Protein AF-A0A3D2S985-F1 (afdb_monomer_lite)

Structure (mmCIF, N/CA/C/O backbone):
data_AF-A0A3D2S985-F1
#
_entry.id   AF-A0A3D2S985-F1
#
loop_
_atom_site.group_PDB
_atom_site.id
_atom_site.type_symbol
_atom_site.label_atom_id
_atom_site.label_alt_id
_atom_site.label_comp_id
_atom_site.label_asym_id
_atom_site.label_entity_id
_atom_site.label_seq_id
_atom_site.pdbx_PDB_ins_code
_atom_site.Cartn_x
_atom_site.Cartn_y
_atom_site.Cartn_z
_atom_site.occupancy
_atom_site.B_iso_or_equiv
_atom_site.auth_seq_id
_atom_site.auth_comp_id
_atom_site.auth_asym_id
_atom_site.auth_atom_id
_atom_site.pdbx_PDB_model_num
ATOM 1 N N . MET A 1 1 ? 17.805 -15.187 -17.683 1.00 70.38 1 MET A N 1
ATOM 2 C CA . MET A 1 1 ? 17.273 -13.907 -17.168 1.00 70.38 1 MET A CA 1
ATOM 3 C C . MET A 1 1 ? 18.210 -12.786 -17.599 1.00 70.38 1 MET A C 1
ATOM 5 O O . MET A 1 1 ? 19.407 -12.930 -17.389 1.00 70.38 1 MET A O 1
ATOM 9 N N . ASN A 1 2 ? 17.715 -11.729 -18.244 1.00 95.81 2 ASN A N 1
ATOM 10 C CA . ASN A 1 2 ? 18.547 -10.597 -18.669 1.00 95.81 2 ASN A CA 1
ATOM 11 C C . ASN A 1 2 ? 18.611 -9.561 -17.532 1.00 95.81 2 ASN A C 1
ATOM 13 O O . ASN A 1 2 ? 17.568 -9.151 -17.029 1.00 95.81 2 ASN A O 1
ATOM 17 N N . ILE A 1 3 ? 19.815 -9.140 -17.130 1.00 96.81 3 ILE A N 1
ATOM 18 C CA . ILE A 1 3 ? 20.007 -8.211 -16.004 1.00 96.81 3 ILE A CA 1
ATOM 19 C C . ILE A 1 3 ? 19.308 -6.860 -16.217 1.00 96.81 3 ILE A C 1
A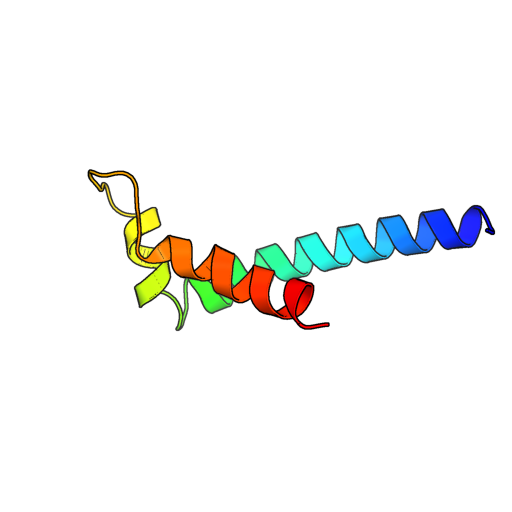TOM 21 O O . ILE A 1 3 ? 18.765 -6.299 -15.271 1.00 96.81 3 ILE A O 1
ATOM 25 N N . VAL A 1 4 ? 19.246 -6.377 -17.461 1.00 97.69 4 VAL A N 1
ATOM 26 C CA . VAL A 1 4 ? 18.559 -5.127 -17.812 1.00 97.69 4 VAL A CA 1
ATOM 27 C C . VAL A 1 4 ? 17.056 -5.272 -17.589 1.00 97.69 4 VAL A C 1
ATOM 29 O O . VAL A 1 4 ? 16.446 -4.407 -16.968 1.00 97.69 4 VAL A O 1
ATOM 32 N N . ILE A 1 5 ? 16.474 -6.397 -18.020 1.00 97.44 5 ILE A N 1
ATOM 33 C CA . ILE A 1 5 ? 15.054 -6.697 -17.784 1.00 97.44 5 ILE A CA 1
ATOM 34 C C . ILE A 1 5 ? 14.769 -6.762 -16.280 1.00 97.44 5 ILE A C 1
ATOM 36 O O . ILE A 1 5 ? 13.817 -6.140 -15.825 1.00 97.44 5 ILE A O 1
ATOM 40 N N . ASN A 1 6 ? 15.623 -7.424 -15.494 1.00 97.19 6 ASN A N 1
ATOM 41 C CA . ASN A 1 6 ? 15.436 -7.522 -14.043 1.00 97.19 6 ASN A CA 1
ATOM 42 C C . ASN A 1 6 ? 15.434 -6.152 -13.356 1.00 97.19 6 ASN A C 1
ATOM 44 O O . ASN A 1 6 ? 14.579 -5.893 -12.512 1.00 97.19 6 ASN A O 1
ATOM 48 N N . ILE A 1 7 ? 16.376 -5.276 -13.720 1.00 98.31 7 ILE A N 1
ATOM 49 C CA . ILE A 1 7 ? 16.466 -3.926 -13.148 1.00 98.31 7 ILE A CA 1
ATOM 50 C C . ILE A 1 7 ? 15.222 -3.113 -13.510 1.00 98.31 7 ILE A C 1
ATOM 52 O O . ILE A 1 7 ? 14.632 -2.484 -12.634 1.00 98.31 7 ILE A O 1
ATOM 56 N N . ILE A 1 8 ? 14.792 -3.155 -14.775 1.00 98.31 8 ILE A N 1
ATOM 57 C CA . ILE A 1 8 ? 13.596 -2.434 -15.227 1.00 98.31 8 ILE A CA 1
ATOM 58 C C . ILE A 1 8 ? 12.351 -2.945 -14.499 1.00 98.31 8 ILE A C 1
ATOM 60 O O . ILE A 1 8 ? 11.567 -2.138 -14.005 1.00 98.31 8 ILE A O 1
ATOM 64 N N . SER A 1 9 ? 12.180 -4.263 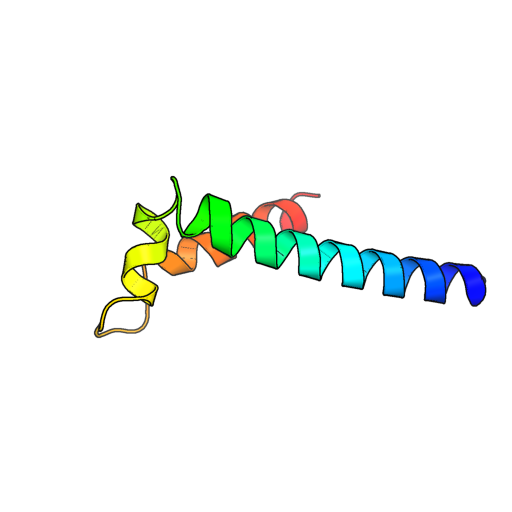-14.386 1.00 98.00 9 SER A N 1
ATOM 65 C CA . SER A 1 9 ? 11.052 -4.854 -13.666 1.00 98.00 9 SER A CA 1
ATOM 66 C C . SER A 1 9 ? 11.045 -4.456 -12.193 1.00 98.00 9 SER A C 1
ATOM 68 O O . SER A 1 9 ? 9.993 -4.092 -11.678 1.00 98.00 9 SER A O 1
ATOM 70 N N . PHE A 1 10 ? 12.202 -4.471 -11.527 1.00 97.81 10 PHE A N 1
ATOM 71 C CA . PHE A 1 10 ? 12.305 -4.067 -10.126 1.00 97.81 10 PHE A CA 1
ATOM 72 C C . PHE A 1 10 ? 11.950 -2.590 -9.928 1.00 97.81 10 PHE A C 1
ATOM 74 O O . PHE A 1 10 ? 11.075 -2.275 -9.126 1.00 97.81 10 PHE A O 1
ATOM 81 N N . VAL A 1 11 ? 12.588 -1.686 -10.679 1.00 98.50 11 VAL A N 1
ATOM 82 C CA . VAL A 1 11 ? 12.352 -0.239 -10.549 1.00 98.50 11 VAL A CA 1
ATOM 83 C C . VAL A 1 11 ? 10.916 0.113 -10.933 1.00 98.50 11 VAL A C 1
ATOM 85 O O . VAL A 1 11 ? 10.277 0.908 -10.247 1.00 98.50 11 VAL A O 1
ATOM 88 N N . GLY A 1 12 ? 10.387 -0.507 -11.991 1.00 98.56 12 GLY A N 1
ATOM 89 C CA . GLY A 1 12 ? 9.004 -0.322 -12.420 1.00 98.56 12 GLY A CA 1
ATOM 90 C C . GLY A 1 12 ? 8.000 -0.785 -11.366 1.00 98.56 12 GLY A C 1
ATOM 91 O O . GLY A 1 12 ? 7.085 -0.036 -11.035 1.00 98.56 12 GLY A O 1
ATOM 92 N N . ALA A 1 13 ? 8.195 -1.976 -10.792 1.00 97.81 13 ALA A N 1
ATOM 93 C CA . ALA A 1 13 ? 7.338 -2.487 -9.725 1.00 97.81 13 ALA A CA 1
ATOM 94 C C . ALA A 1 13 ? 7.419 -1.617 -8.462 1.00 97.81 13 ALA A C 1
ATOM 96 O O . ALA A 1 13 ? 6.385 -1.287 -7.891 1.00 97.81 13 ALA A O 1
ATOM 97 N N . PHE A 1 14 ? 8.621 -1.196 -8.059 1.00 98.31 14 PHE A N 1
ATOM 98 C CA . PHE A 1 14 ? 8.817 -0.303 -6.917 1.00 98.31 14 PHE A CA 1
ATOM 99 C C . PHE A 1 14 ? 8.075 1.025 -7.110 1.00 98.31 14 PHE A C 1
ATOM 101 O O . PHE A 1 14 ? 7.233 1.384 -6.292 1.00 98.31 14 PHE A O 1
ATOM 108 N N . ALA A 1 15 ? 8.316 1.718 -8.227 1.00 98.62 15 ALA A N 1
ATOM 109 C CA . ALA A 1 15 ? 7.671 2.998 -8.512 1.00 98.62 15 ALA A CA 1
ATOM 110 C C . ALA A 1 15 ? 6.142 2.870 -8.605 1.00 98.62 15 ALA A C 1
ATOM 112 O O . ALA A 1 15 ? 5.414 3.733 -8.113 1.00 98.62 15 ALA A O 1
ATOM 113 N N . PHE A 1 16 ? 5.651 1.780 -9.204 1.00 98.38 16 PHE A N 1
ATOM 114 C CA . PHE A 1 16 ? 4.224 1.487 -9.252 1.00 98.38 16 PHE A CA 1
ATOM 115 C C . PHE A 1 16 ? 3.638 1.288 -7.852 1.00 98.38 16 PHE A C 1
ATOM 117 O O . PHE A 1 16 ? 2.616 1.893 -7.541 1.00 98.38 16 PHE A O 1
ATOM 124 N N . MET A 1 17 ? 4.278 0.483 -7.002 1.00 97.69 17 MET A N 1
ATOM 125 C CA . MET A 1 17 ? 3.775 0.196 -5.657 1.00 97.69 17 MET A CA 1
ATOM 126 C C . MET A 1 17 ? 3.786 1.429 -4.753 1.00 97.69 17 MET A C 1
ATOM 128 O O . MET A 1 17 ? 2.823 1.629 -4.019 1.00 97.69 17 MET A O 1
ATOM 132 N N . GLU A 1 18 ? 4.801 2.289 -4.852 1.00 98.50 18 GLU A N 1
ATOM 133 C CA . GLU A 1 18 ? 4.827 3.580 -4.149 1.00 98.50 18 GLU A CA 1
ATOM 134 C C . GLU A 1 18 ? 3.655 4.476 -4.582 1.00 98.50 18 GLU A C 1
ATOM 136 O O . GLU A 1 18 ? 2.906 4.994 -3.749 1.00 98.50 18 GLU A O 1
ATOM 141 N N . GLY A 1 19 ? 3.437 4.609 -5.896 1.00 98.69 19 GLY A N 1
ATOM 142 C CA . GLY A 1 19 ? 2.321 5.384 -6.442 1.00 98.69 19 GLY A CA 1
ATOM 143 C C . GLY A 1 19 ? 0.956 4.809 -6.055 1.00 98.69 19 GLY A C 1
ATOM 144 O O . GLY A 1 19 ? 0.049 5.553 -5.677 1.00 98.69 19 GLY A O 1
ATOM 145 N N . PHE A 1 20 ? 0.820 3.484 -6.099 1.00 98.00 20 PHE A N 1
ATOM 146 C CA . PHE A 1 20 ? -0.383 2.772 -5.690 1.00 98.00 20 PHE A CA 1
ATOM 147 C C . PHE A 1 20 ? -0.665 2.967 -4.198 1.00 98.00 20 PHE A C 1
ATOM 149 O O . PHE A 1 20 ? -1.777 3.352 -3.841 1.00 98.00 20 PHE A O 1
ATOM 156 N N . ALA A 1 21 ? 0.331 2.773 -3.330 1.00 97.62 21 ALA A N 1
ATOM 157 C CA . ALA A 1 21 ? 0.187 2.947 -1.887 1.00 97.62 21 ALA A CA 1
ATOM 158 C C . ALA A 1 21 ? -0.215 4.385 -1.535 1.00 97.62 21 ALA A C 1
ATOM 160 O O . ALA A 1 21 ? -1.166 4.593 -0.779 1.00 97.62 21 ALA A O 1
ATOM 161 N N . TRP A 1 22 ? 0.441 5.380 -2.140 1.00 98.62 22 TRP A N 1
ATOM 162 C CA . TRP A 1 22 ? 0.080 6.786 -1.970 1.00 98.62 22 TRP A CA 1
ATOM 163 C C . TRP A 1 22 ? -1.360 7.071 -2.406 1.00 98.62 22 TRP A C 1
ATOM 165 O O . TRP A 1 22 ? -2.114 7.707 -1.664 1.00 98.62 22 TRP A O 1
ATOM 175 N N . PHE A 1 23 ? -1.756 6.598 -3.591 1.00 98.62 23 PHE A N 1
ATOM 176 C CA . PHE A 1 23 ? -3.094 6.839 -4.123 1.00 98.62 23 PHE A CA 1
ATOM 177 C C . PHE A 1 23 ? -4.166 6.179 -3.252 1.00 98.62 23 PHE A C 1
ATOM 179 O O . PHE A 1 23 ? -5.141 6.831 -2.868 1.00 98.62 23 PHE A O 1
ATOM 186 N N . MET A 1 24 ? -3.966 4.906 -2.902 1.00 98.31 24 MET A N 1
ATOM 187 C CA . MET A 1 24 ? -4.887 4.156 -2.055 1.00 98.31 24 MET A CA 1
ATOM 188 C C . MET A 1 24 ? -5.032 4.820 -0.692 1.00 98.31 24 MET A C 1
ATOM 190 O O . MET A 1 24 ? -6.155 5.072 -0.266 1.00 98.31 24 MET A O 1
ATOM 194 N N . HIS A 1 25 ? -3.929 5.186 -0.043 1.00 98.3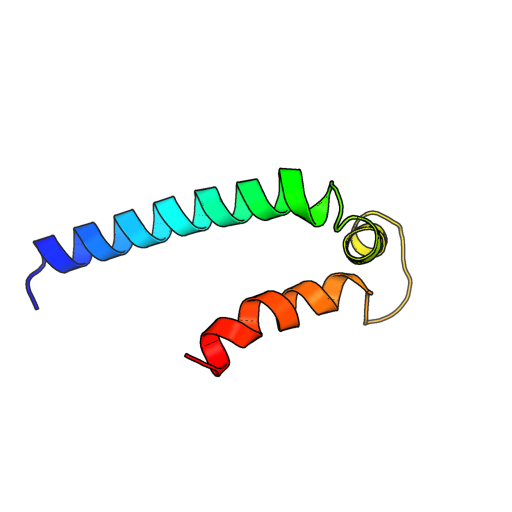1 25 HIS A N 1
ATOM 195 C CA . HIS A 1 25 ? -3.978 5.835 1.262 1.00 98.31 25 HIS A CA 1
ATOM 196 C C . HIS A 1 25 ? -4.696 7.192 1.190 1.00 98.31 25 HIS A C 1
ATOM 198 O O . HIS A 1 25 ? -5.664 7.429 1.914 1.00 98.31 25 HIS A O 1
ATOM 204 N N . LYS A 1 26 ? -4.285 8.070 0.266 1.00 98.38 26 LYS A N 1
ATOM 205 C CA . LYS A 1 26 ? -4.784 9.449 0.197 1.00 98.38 26 LYS A CA 1
ATOM 206 C C . LYS A 1 26 ? -6.224 9.563 -0.303 1.00 98.38 26 LYS A C 1
ATOM 208 O O . LYS A 1 26 ? -6.970 10.388 0.215 1.00 98.38 26 LYS A O 1
ATOM 213 N N . TYR A 1 27 ? -6.606 8.799 -1.325 1.00 98.31 27 TYR A N 1
ATOM 214 C CA . TYR A 1 27 ? -7.890 8.994 -2.011 1.00 98.31 27 TYR A CA 1
ATOM 215 C C . TYR A 1 27 ? -8.927 7.921 -1.694 1.00 98.31 27 TYR A C 1
ATOM 217 O O . TYR A 1 27 ? -10.123 8.207 -1.746 1.00 98.31 27 TYR A O 1
ATOM 225 N N . VAL A 1 28 ? -8.500 6.701 -1.359 1.00 98.12 28 VAL A N 1
ATOM 226 C CA . VAL A 1 28 ? -9.428 5.612 -1.032 1.00 98.12 28 VAL A CA 1
ATOM 227 C C . VAL A 1 28 ? -9.601 5.500 0.476 1.00 98.12 28 VAL A C 1
ATOM 229 O O . VAL A 1 28 ? -10.702 5.734 0.967 1.00 98.12 28 VAL A O 1
ATOM 232 N N . MET A 1 29 ? -8.528 5.225 1.218 1.00 98.31 29 MET A N 1
ATOM 233 C CA . MET A 1 29 ? -8.581 4.979 2.662 1.00 98.31 29 MET A CA 1
ATOM 234 C C . MET A 1 29 ? -8.994 6.230 3.440 1.00 98.31 29 MET A C 1
ATOM 236 O O . MET A 1 29 ? -9.832 6.139 4.327 1.00 98.31 29 MET A O 1
ATOM 240 N N . HIS A 1 30 ? -8.494 7.407 3.060 1.00 98.25 30 HIS A N 1
ATOM 241 C CA . HIS A 1 30 ? -8.946 8.695 3.603 1.00 98.25 30 HIS A CA 1
ATOM 242 C C . HIS A 1 30 ? -10.175 9.297 2.906 1.00 98.25 30 HIS A C 1
ATOM 244 O O . HIS A 1 30 ? -10.674 10.338 3.331 1.00 98.25 30 HIS A O 1
ATOM 250 N N . GLY A 1 31 ? -10.662 8.664 1.837 1.00 97.75 31 GLY A N 1
ATOM 251 C CA . GLY A 1 31 ? -11.859 9.078 1.112 1.00 97.75 31 GLY A CA 1
ATOM 252 C C . GLY A 1 31 ? -13.062 8.218 1.484 1.00 97.75 31 GLY A C 1
ATOM 253 O O . GLY A 1 31 ? -13.491 8.158 2.634 1.00 97.75 31 GLY A O 1
ATOM 254 N N . TRP A 1 32 ? -13.622 7.525 0.496 1.00 97.75 32 TRP A N 1
ATOM 255 C CA . TRP A 1 32 ? -14.820 6.700 0.681 1.00 97.75 32 TRP A CA 1
ATOM 256 C C . TRP A 1 32 ? -14.578 5.447 1.544 1.00 97.75 32 TRP A C 1
ATOM 258 O O . TRP A 1 32 ? -15.517 4.922 2.135 1.00 97.75 32 TRP A O 1
ATOM 268 N N . GLY A 1 33 ? -13.329 4.998 1.671 1.00 97.75 33 GLY A N 1
ATOM 269 C CA . GLY A 1 33 ? -12.902 3.906 2.545 1.00 97.75 33 GLY A CA 1
ATOM 270 C C . GLY A 1 33 ? -12.635 4.318 4.000 1.00 97.75 33 GLY A C 1
ATOM 271 O O . GLY A 1 33 ? -12.185 3.491 4.799 1.00 97.75 33 GLY A O 1
ATOM 272 N N . TRP A 1 34 ? -12.918 5.572 4.371 1.00 98.00 34 TRP A N 1
ATOM 273 C CA . TRP A 1 34 ? -12.631 6.106 5.706 1.00 98.00 34 TRP A CA 1
ATOM 274 C C . TRP A 1 34 ? -13.266 5.303 6.838 1.00 98.00 34 TRP A C 1
ATOM 276 O O . TRP A 1 34 ? -12.653 5.138 7.885 1.00 98.00 34 TRP A O 1
ATOM 286 N N . PHE A 1 35 ? -14.452 4.728 6.633 1.00 97.12 35 PHE A N 1
ATOM 287 C CA . PHE A 1 35 ? -15.113 3.916 7.659 1.00 97.12 35 PHE A CA 1
ATOM 288 C C . PHE A 1 35 ? -14.291 2.688 8.098 1.00 97.12 35 PHE A C 1
ATOM 290 O O . PHE A 1 35 ? -14.427 2.263 9.242 1.00 97.12 35 PHE A O 1
ATOM 297 N N . LEU A 1 36 ? -13.423 2.152 7.227 1.00 97.25 36 LEU A N 1
ATOM 298 C CA . LEU A 1 36 ? -12.466 1.097 7.579 1.00 97.25 36 LEU A CA 1
ATOM 299 C C . LEU A 1 36 ? -11.164 1.667 8.152 1.00 97.25 36 LEU A C 1
ATOM 301 O O . LEU A 1 36 ? -10.571 1.052 9.023 1.00 97.25 36 LEU A O 1
ATOM 305 N N . HIS A 1 37 ? -10.715 2.837 7.692 1.00 97.50 37 HIS A N 1
ATOM 306 C CA . HIS A 1 37 ? -9.411 3.395 8.076 1.00 97.50 37 HIS A CA 1
ATOM 307 C C . HIS A 1 37 ? -9.443 4.232 9.363 1.00 97.50 37 HIS A C 1
ATOM 309 O O . HIS A 1 37 ? -8.423 4.427 10.018 1.00 97.50 37 HIS A O 1
ATOM 315 N N . LYS A 1 38 ? -10.620 4.722 9.756 1.00 96.94 38 LYS A N 1
ATOM 316 C CA . LYS A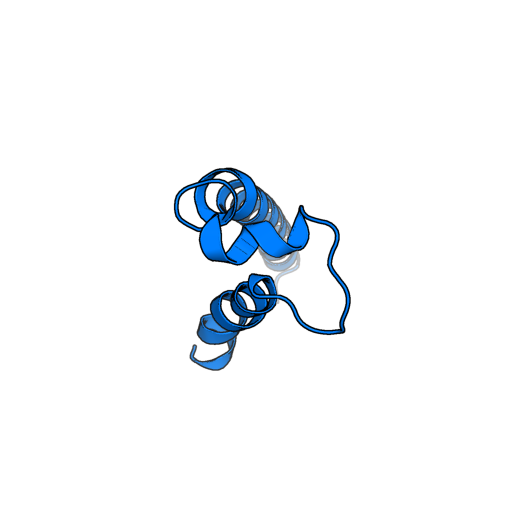 1 38 ? -10.806 5.647 10.878 1.00 96.94 38 LYS A CA 1
ATOM 317 C C . LYS A 1 38 ? -10.215 5.128 12.192 1.00 96.94 38 LYS A C 1
ATOM 319 O O . LYS A 1 38 ? -9.605 5.910 12.914 1.00 96.94 38 LYS A O 1
ATOM 324 N N . SER A 1 39 ? -10.358 3.829 12.481 1.00 95.62 39 SER A N 1
ATOM 325 C CA . SER A 1 39 ? -9.833 3.226 13.717 1.00 95.62 39 SER A CA 1
ATOM 326 C C . SER A 1 39 ? -8.323 3.382 13.865 1.00 95.62 39 SER A C 1
ATOM 328 O O . SER A 1 39 ? -7.845 3.465 14.987 1.00 95.62 39 SER A O 1
ATOM 330 N N . HIS A 1 40 ? -7.606 3.465 12.745 1.00 95.25 40 HIS A N 1
ATOM 331 C CA . HIS A 1 40 ? -6.155 3.593 12.716 1.00 95.25 40 HIS A CA 1
ATOM 332 C C . HIS A 1 40 ? -5.682 5.001 13.094 1.00 95.25 40 HIS A C 1
ATOM 334 O O . HIS A 1 40 ? -4.586 5.188 13.615 1.00 95.25 40 HIS A O 1
ATOM 340 N N . HIS A 1 41 ? -6.521 6.009 12.844 1.00 96.19 41 HIS A N 1
ATOM 341 C CA . HIS A 1 41 ? -6.231 7.405 13.176 1.00 96.19 41 HIS A CA 1
ATOM 342 C C . HIS A 1 41 ? -6.708 7.812 14.567 1.00 96.19 41 HIS A C 1
ATOM 344 O O . HIS A 1 41 ? -6.310 8.866 15.068 1.00 96.19 41 HIS A O 1
ATOM 350 N N . GLU A 1 42 ? -7.574 7.015 15.184 1.00 94.62 42 GLU A N 1
ATOM 351 C CA . GLU A 1 42 ? -8.120 7.288 16.505 1.00 94.62 42 GLU A CA 1
ATOM 352 C C . GLU A 1 42 ? -7.428 6.423 17.567 1.00 94.62 42 GLU A C 1
ATOM 354 O O . GLU A 1 42 ? -7.076 5.273 17.308 1.00 94.62 42 GLU A O 1
ATOM 359 N N . PRO A 1 43 ? -7.244 6.929 18.799 1.00 94.12 43 PRO A N 1
ATOM 360 C CA . PRO A 1 43 ? -6.752 6.097 19.886 1.00 94.12 43 PRO A CA 1
ATOM 361 C C . PRO A 1 43 ? -7.700 4.919 20.123 1.00 94.12 43 PRO A C 1
ATOM 363 O O . PRO A 1 43 ? -8.863 5.110 20.482 1.00 94.12 43 PRO A O 1
ATOM 366 N N . HIS A 1 44 ? -7.196 3.698 19.984 1.00 89.19 44 HIS A N 1
ATOM 367 C CA . HIS A 1 44 ? -7.959 2.485 20.253 1.00 89.19 44 HIS A CA 1
ATOM 368 C C . HIS A 1 44 ? -7.256 1.620 21.309 1.00 89.19 44 HIS A C 1
ATOM 370 O O . HIS A 1 44 ? -6.077 1.792 21.625 1.00 89.19 44 HIS A O 1
ATOM 376 N N . LYS A 1 45 ? -8.008 0.691 21.903 1.00 88.12 45 LYS A N 1
ATOM 377 C CA . LYS A 1 45 ? -7.482 -0.338 22.807 1.00 88.12 45 LYS A CA 1
ATOM 378 C C . LYS A 1 45 ? -7.831 -1.704 22.239 1.00 88.12 45 LYS A C 1
ATOM 380 O O . LYS A 1 45 ? -8.974 -1.930 21.857 1.00 88.12 45 LYS A O 1
ATOM 385 N N . GLY A 1 46 ? -6.870 -2.621 22.232 1.00 89.12 46 GLY A N 1
ATOM 386 C CA . GLY A 1 46 ? -7.052 -3.972 21.702 1.00 89.12 46 GLY A CA 1
ATOM 387 C C . GLY A 1 46 ? -6.076 -4.283 20.575 1.00 89.12 46 GLY A C 1
ATOM 388 O O . GLY A 1 46 ? -5.269 -3.445 20.194 1.00 89.12 46 GLY A O 1
ATOM 389 N N . ARG A 1 47 ? -6.123 -5.526 20.088 1.00 90.44 47 ARG A N 1
ATOM 390 C CA . ARG A 1 47 ? -5.174 -6.045 19.089 1.00 90.44 47 ARG A CA 1
ATOM 391 C C . ARG A 1 47 ? -5.643 -5.908 17.643 1.00 90.44 47 ARG A C 1
ATOM 393 O O . ARG A 1 47 ? -4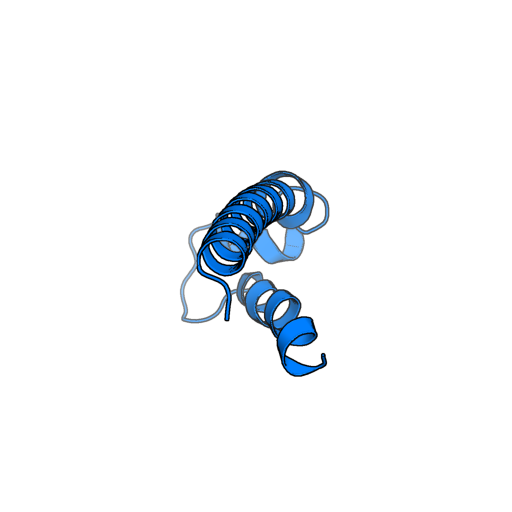.814 -6.072 16.763 1.00 90.44 47 ARG A O 1
ATOM 400 N N . PHE A 1 48 ? -6.938 -5.686 17.430 1.00 93.94 48 PHE A N 1
ATOM 401 C CA . PHE A 1 48 ? -7.555 -5.665 16.109 1.00 93.94 48 PHE A CA 1
ATOM 402 C C . PHE A 1 48 ? -8.270 -4.344 15.862 1.00 93.94 48 PHE A C 1
ATOM 404 O O . PHE A 1 48 ? -8.831 -3.746 16.787 1.00 93.94 48 PHE A O 1
ATOM 411 N N . GLU A 1 49 ? -8.289 -3.952 14.599 1.00 95.62 49 GLU A N 1
ATOM 412 C CA . GLU A 1 49 ? -8.894 -2.741 14.076 1.00 95.62 49 GLU A CA 1
ATOM 413 C C . GLU A 1 49 ? -9.782 -3.049 12.864 1.00 95.62 49 GLU A C 1
ATOM 415 O O . GLU A 1 49 ? -9.542 -3.999 12.121 1.00 95.62 49 GLU A O 1
ATOM 420 N N . LEU A 1 50 ? -10.777 -2.197 12.587 1.00 95.06 50 LEU A N 1
ATOM 421 C CA . LEU A 1 50 ? -11.495 -2.268 11.304 1.00 95.06 50 LEU A CA 1
ATOM 422 C C . LEU A 1 50 ? -10.548 -2.043 10.116 1.00 95.06 50 LEU A C 1
ATOM 424 O O . LEU A 1 50 ? -10.781 -2.565 9.027 1.00 95.06 50 LEU A O 1
ATOM 428 N N . ASN A 1 51 ? -9.447 -1.330 10.343 1.00 96.94 51 ASN A N 1
ATOM 429 C CA . ASN A 1 51 ? -8.403 -1.119 9.355 1.00 96.94 51 ASN A CA 1
ATOM 430 C C . ASN A 1 51 ? -7.724 -2.425 8.906 1.00 96.94 51 ASN A C 1
ATOM 432 O O . ASN A 1 51 ? -7.265 -2.502 7.767 1.00 96.94 51 ASN A O 1
ATOM 436 N N . ASP A 1 52 ? -7.727 -3.478 9.731 1.00 96.00 52 ASP A N 1
ATOM 437 C CA . ASP A 1 52 ? -7.107 -4.768 9.395 1.00 96.00 52 ASP A CA 1
ATOM 438 C C . ASP A 1 52 ? -7.764 -5.435 8.175 1.00 96.00 52 ASP A C 1
ATOM 440 O O . ASP A 1 52 ? -7.134 -6.234 7.478 1.00 96.00 52 ASP A O 1
ATOM 444 N N . PHE A 1 53 ? -9.003 -5.060 7.838 1.00 97.12 53 PHE A N 1
ATOM 445 C CA . PHE A 1 53 ? -9.644 -5.500 6.601 1.00 97.12 53 PHE A CA 1
ATOM 446 C C . PHE A 1 53 ? -8.876 -5.068 5.349 1.00 97.12 53 PHE A C 1
ATOM 448 O O . PHE A 1 53 ? -8.902 -5.800 4.361 1.00 97.12 53 PHE A O 1
ATOM 455 N N . TYR A 1 54 ? -8.143 -3.950 5.369 1.00 97.19 54 TYR A N 1
ATOM 456 C CA . TYR A 1 54 ? -7.305 -3.567 4.232 1.00 97.19 54 TYR A CA 1
ATOM 457 C C . TYR A 1 54 ? -6.188 -4.576 3.969 1.00 97.19 54 TYR A C 1
ATOM 459 O O . TYR A 1 54 ? -5.890 -4.843 2.807 1.00 97.19 54 TYR A O 1
ATOM 467 N N . ALA A 1 55 ? -5.627 -5.206 5.007 1.00 95.50 55 ALA A N 1
ATOM 468 C CA . ALA A 1 55 ? -4.649 -6.275 4.817 1.00 95.50 55 ALA A CA 1
ATOM 469 C C . ALA A 1 55 ? -5.263 -7.452 4.043 1.00 95.50 55 ALA A C 1
ATOM 471 O O . ALA A 1 55 ? -4.652 -7.959 3.105 1.00 95.50 55 ALA A O 1
ATOM 472 N N . VAL A 1 56 ? -6.501 -7.836 4.372 1.00 95.69 56 VAL A N 1
ATOM 473 C CA . VAL A 1 56 ? -7.232 -8.894 3.656 1.00 95.69 56 VAL A CA 1
ATOM 474 C C . VAL A 1 56 ? -7.576 -8.463 2.228 1.00 95.69 56 VAL A C 1
ATOM 476 O O . VAL A 1 56 ? -7.348 -9.228 1.295 1.00 95.69 56 VAL A O 1
ATOM 479 N N . ILE A 1 57 ? -8.078 -7.239 2.037 1.00 96.31 57 ILE A N 1
ATOM 480 C CA . ILE A 1 57 ? -8.447 -6.694 0.720 1.00 96.31 57 ILE A CA 1
ATOM 481 C C . ILE A 1 57 ? -7.241 -6.672 -0.225 1.00 96.31 57 ILE A C 1
ATOM 483 O O . ILE A 1 57 ? -7.379 -7.051 -1.384 1.00 96.31 57 ILE A O 1
ATOM 487 N N . PHE A 1 58 ? -6.064 -6.258 0.251 1.00 95.94 58 PHE A N 1
ATOM 488 C CA . PHE A 1 58 ? -4.857 -6.204 -0.578 1.00 95.94 58 PHE A CA 1
ATOM 489 C C . PHE A 1 58 ? -4.184 -7.567 -0.758 1.00 95.94 58 PHE A C 1
ATOM 491 O O . PHE A 1 58 ? -3.581 -7.807 -1.803 1.00 95.94 58 PHE A O 1
ATOM 498 N N . ALA A 1 59 ? -4.308 -8.478 0.210 1.00 95.94 59 ALA A N 1
ATOM 499 C CA . ALA A 1 59 ? -3.794 -9.838 0.077 1.00 95.94 59 ALA A CA 1
ATOM 500 C C . ALA A 1 59 ? -4.662 -10.715 -0.838 1.00 95.94 59 ALA A C 1
ATOM 502 O O . ALA A 1 59 ? -4.129 -11.578 -1.531 1.00 95.94 59 ALA A O 1
ATOM 503 N N . ALA A 1 60 ? -5.981 -10.505 -0.871 1.00 96.50 60 ALA A N 1
ATOM 504 C CA . ALA A 1 60 ? -6.904 -11.365 -1.610 1.00 96.50 60 ALA A CA 1
ATOM 505 C C . ALA A 1 60 ? -6.559 -11.506 -3.108 1.00 96.50 60 ALA A C 1
ATOM 507 O O . ALA A 1 60 ? -6.507 -12.645 -3.572 1.00 96.50 60 ALA A O 1
ATOM 508 N N . PRO A 1 61 ? -6.239 -10.432 -3.864 1.00 92.81 61 PRO A N 1
ATOM 509 C CA . PRO A 1 61 ? -5.789 -10.565 -5.247 1.00 92.81 61 PRO A CA 1
ATOM 510 C C . PRO A 1 61 ? -4.518 -11.403 -5.393 1.00 92.81 61 PRO A C 1
ATOM 512 O O . PRO A 1 61 ? -4.432 -12.185 -6.326 1.00 92.81 61 PRO A O 1
ATOM 515 N N . ALA A 1 62 ? -3.560 -11.275 -4.472 1.00 91.38 62 ALA A N 1
ATOM 516 C CA . ALA A 1 62 ? -2.302 -12.024 -4.515 1.00 91.38 62 ALA A CA 1
ATOM 517 C C . ALA A 1 62 ? -2.460 -13.504 -4.127 1.00 91.38 62 ALA A C 1
ATOM 519 O O . ALA A 1 62 ? -1.625 -14.324 -4.485 1.00 91.38 62 ALA A O 1
ATOM 520 N N . ILE A 1 63 ? -3.498 -13.840 -3.356 1.00 94.25 63 ILE A N 1
ATOM 521 C CA . ILE A 1 63 ? -3.834 -15.227 -3.007 1.00 94.25 63 ILE A CA 1
ATOM 522 C C . ILE A 1 63 ? -4.633 -15.889 -4.135 1.00 94.25 63 ILE A C 1
ATOM 524 O O . ILE A 1 63 ? -4.515 -17.092 -4.351 1.00 94.25 63 ILE A O 1
ATOM 528 N N . TRP A 1 64 ? -5.494 -15.121 -4.802 1.00 95.06 64 TRP A N 1
ATOM 529 C CA . TRP A 1 64 ? -6.405 -15.631 -5.822 1.00 95.06 64 TRP A CA 1
ATOM 530 C C . TRP A 1 64 ? -5.765 -15.775 -7.211 1.00 95.06 64 TRP A C 1
ATOM 532 O O . TRP A 1 64 ? -6.132 -16.6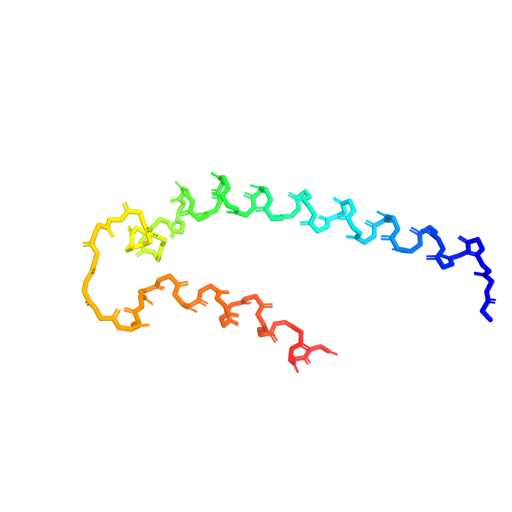94 -7.944 1.00 95.06 64 TRP A O 1
ATOM 542 N N . LEU A 1 65 ? -4.875 -14.851 -7.589 1.00 84.56 65 LEU A N 1
ATOM 543 C CA . LEU A 1 65 ? -4.193 -14.807 -8.891 1.00 84.56 65 LEU A CA 1
ATOM 544 C C . LEU A 1 65 ? -2.844 -15.529 -8.841 1.00 84.56 65 LEU A C 1
ATOM 546 O O . LEU A 1 65 ? -2.528 -16.205 -9.845 1.00 84.56 65 LEU A O 1
#

Sequence (65 aa):
MNIVINIISFVGAFAFMEGFAWFMHKYVMHGWGWFLHKSHHEPHKGRFELNDFYAVIFAAPAIWL

Secondary structure (DSSP, 8-state):
--HHHHHHHHHHHHHHHHHHHHHIIIIIIIIITHHHHHHHHS---SS--GGGHHHHHHHHHHHH-

pLDDT: mean 95.88, std 4.25, range [70.38, 98.69]

Radius of gyration: 15.85 Å; chains: 1; bounding box: 35×25×42 Å

Foldseek 3Di:
DDPVVVVCVVVVVVVVVVVVVVCCVPDPCVHPVVVQNVQVVDDDDDDDGSVCVVVVVVCVVVVPD